Protein AF-A0A3D5UY66-F1 (afdb_monomer)

Foldseek 3Di:
DDPPPDLDDDPDPVSVVVVVVVVVDDPCCVPVVVVCLVVVPNPVCVVVVVVCCVVPVVVVVVVVVVLCVCQSDQNQSSVVVVCVPPVDDPCVSVVSVVVVVVVVVVCVVVVVVD

Secondary structure (DSSP, 8-state):
----------S-HHHHHHHHHHHH--HHHHHHHHHHHHHTTTHHHHHHHHHHIIIIIHHHHHHHHHHHHHHSS-HHHHHHHHHHHH---TTHHHHHHHHHHHHHHHHHHHHHH-

pLDDT: mean 70.62, std 13.78, range [41.25, 93.19]

Mean predicted aligned error: 12.46 Å

Solvent-accessible surface area (backbone atoms only — not comparable to full-atom values): 6679 Å² total; per-residue (Å²): 139,82,84,79,79,72,79,89,67,73,94,38,74,64,58,50,50,51,53,51,48,61,70,70,61,48,70,59,68,72,57,53,45,56,50,51,26,61,74,57,60,35,68,62,36,50,51,53,50,51,52,48,39,60,71,45,52,46,58,50,51,53,51,51,52,49,51,54,65,74,22,83,51,61,67,72,55,25,45,52,51,50,36,71,76,64,76,50,68,79,65,59,54,53,56,49,50,49,51,51,52,49,52,51,52,52,50,52,53,52,61,69,75,96

Structure (mmCIF, N/CA/C/O backbone):
data_AF-A0A3D5UY66-F1
#
_entry.id   AF-A0A3D5UY66-F1
#
loop_
_atom_site.group_PDB
_atom_site.id
_atom_site.type_symbol
_atom_site.label_atom_id
_atom_site.label_alt_id
_atom_site.label_comp_id
_atom_site.label_asym_id
_atom_site.label_entity_id
_atom_site.label_seq_id
_atom_site.pdbx_PDB_ins_code
_atom_site.Cartn_x
_atom_site.Cartn_y
_atom_site.Cartn_z
_atom_site.occupancy
_atom_site.B_iso_or_equiv
_atom_site.auth_seq_id
_atom_site.auth_comp_id
_atom_site.auth_asym_id
_atom_site.auth_atom_id
_atom_site.pdbx_PDB_model_num
ATOM 1 N N . MET A 1 1 ? -7.403 -6.313 41.505 1.00 41.25 1 MET A N 1
ATOM 2 C CA . MET A 1 1 ? -6.435 -5.525 40.714 1.00 41.25 1 MET A CA 1
ATOM 3 C C . MET A 1 1 ? -6.751 -5.750 39.237 1.00 41.25 1 MET A C 1
ATOM 5 O O . MET A 1 1 ? -6.229 -6.675 38.635 1.00 41.25 1 MET A O 1
ATOM 9 N N . THR A 1 2 ? -7.718 -5.012 38.685 1.00 43.59 2 THR A N 1
ATOM 10 C CA . THR A 1 2 ? -8.144 -5.137 37.281 1.00 43.59 2 THR A CA 1
ATOM 11 C C . THR A 1 2 ? -7.413 -4.083 36.459 1.00 43.59 2 THR A C 1
ATOM 13 O O . THR A 1 2 ? -7.614 -2.886 36.638 1.00 43.59 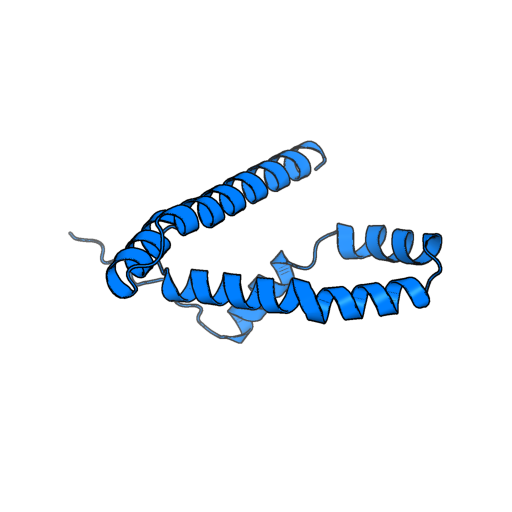2 THR A O 1
ATOM 16 N N . ILE A 1 3 ? -6.501 -4.528 35.600 1.00 55.28 3 ILE A N 1
ATOM 17 C CA . ILE A 1 3 ? -5.727 -3.649 34.725 1.00 55.28 3 ILE A CA 1
ATOM 18 C C . ILE A 1 3 ? -6.678 -3.169 33.622 1.00 55.28 3 ILE A C 1
ATOM 20 O O . ILE A 1 3 ? -6.956 -3.895 32.670 1.00 55.28 3 ILE A O 1
ATOM 24 N N . SER A 1 4 ? -7.232 -1.965 33.772 1.00 47.06 4 SER A N 1
ATOM 25 C CA . SER A 1 4 ? -7.997 -1.306 32.712 1.00 47.06 4 SER A CA 1
ATOM 26 C C . SER A 1 4 ? -7.046 -0.944 31.572 1.00 47.06 4 SER A C 1
ATOM 28 O O . SER A 1 4 ? -6.293 0.023 31.663 1.00 47.06 4 SER A O 1
ATOM 30 N N . TYR A 1 5 ? -7.059 -1.731 30.496 1.00 51.59 5 TYR A N 1
ATOM 31 C CA . TYR A 1 5 ? -6.368 -1.392 29.255 1.00 51.59 5 TYR A CA 1
ATOM 32 C C . TYR A 1 5 ? -7.007 -0.129 28.666 1.00 51.59 5 TYR A C 1
ATOM 34 O O . TYR A 1 5 ? -8.053 -0.197 28.020 1.00 51.59 5 TYR A O 1
ATOM 42 N N . ALA A 1 6 ? -6.389 1.033 28.886 1.00 51.69 6 ALA A N 1
ATOM 43 C CA . ALA A 1 6 ? -6.737 2.231 28.136 1.00 51.69 6 ALA A CA 1
ATOM 44 C C . ALA A 1 6 ? -6.556 1.919 26.636 1.00 51.69 6 ALA A C 1
ATOM 46 O O . ALA A 1 6 ? -5.490 1.426 26.244 1.00 51.69 6 ALA A O 1
ATOM 47 N N . PRO A 1 7 ? -7.571 2.140 25.781 1.00 53.38 7 PRO A N 1
ATOM 48 C CA . PRO A 1 7 ? -7.432 1.889 24.355 1.00 53.38 7 PRO A CA 1
ATOM 49 C C . PRO A 1 7 ? -6.294 2.763 23.821 1.00 53.38 7 PRO A C 1
ATOM 51 O O . PRO A 1 7 ? -6.382 3.987 23.886 1.00 53.38 7 PRO A O 1
ATOM 54 N N . ARG A 1 8 ? -5.223 2.137 23.308 1.00 55.00 8 ARG A N 1
ATOM 55 C CA . ARG A 1 8 ? -4.079 2.827 22.690 1.00 55.00 8 ARG A CA 1
ATOM 56 C C . ARG A 1 8 ? -4.580 3.687 21.531 1.00 55.00 8 ARG A C 1
ATOM 58 O O . ARG A 1 8 ? -4.823 3.197 20.432 1.00 55.00 8 ARG A O 1
ATOM 65 N N . HIS A 1 9 ? -4.786 4.966 21.804 1.00 59.22 9 HIS A N 1
ATOM 66 C CA . HIS A 1 9 ? -5.135 5.970 20.816 1.00 59.22 9 HIS A CA 1
ATOM 67 C C . HIS A 1 9 ? -3.847 6.559 20.239 1.00 59.22 9 HIS A C 1
ATOM 69 O O . HIS A 1 9 ? -2.903 6.863 20.969 1.00 59.22 9 HIS A O 1
ATOM 75 N N . TRP A 1 10 ? -3.800 6.734 18.922 1.00 61.44 10 TRP A N 1
ATOM 76 C CA . TRP A 1 10 ? -2.699 7.440 18.278 1.00 61.44 10 TRP A CA 1
ATOM 77 C C . TRP A 1 10 ? -2.676 8.888 18.774 1.00 61.44 10 TRP A C 1
ATOM 79 O O . TRP A 1 10 ? -3.658 9.610 18.617 1.00 61.44 10 TRP A O 1
ATOM 89 N N . THR A 1 11 ? -1.562 9.302 19.380 1.00 63.69 11 THR A N 1
ATOM 90 C CA . THR A 1 11 ? -1.388 10.619 20.019 1.00 63.69 11 THR A CA 1
ATOM 91 C C . THR A 1 11 ? -1.560 11.784 19.036 1.00 63.69 11 THR A C 1
ATOM 93 O O . THR A 1 11 ? -1.901 12.890 19.439 1.00 63.69 11 THR A O 1
ATOM 96 N N . SER A 1 12 ? -1.370 11.548 17.731 1.00 75.06 12 SER A N 1
ATOM 97 C CA . SER A 1 12 ? -1.615 12.531 16.673 1.00 75.06 12 SER A CA 1
ATOM 98 C C . SER A 1 12 ? -1.996 11.850 15.355 1.00 75.06 12 SER A C 1
ATOM 100 O O . SER A 1 12 ? -1.460 10.793 15.014 1.00 75.06 12 SER A O 1
ATOM 102 N N . ARG A 1 13 ? -2.878 12.490 14.570 1.00 75.19 13 ARG A N 1
ATOM 103 C CA . ARG A 1 13 ? -3.206 12.072 13.189 1.00 75.19 13 ARG A CA 1
ATOM 104 C C . ARG A 1 13 ? -1.953 11.984 12.315 1.00 75.19 13 ARG A C 1
ATOM 106 O O . ARG A 1 13 ? -1.875 11.122 11.448 1.00 75.19 13 ARG A O 1
ATOM 113 N N . PHE A 1 14 ? -0.972 12.843 12.582 1.00 78.06 14 PHE A N 1
ATOM 114 C CA . PHE A 1 14 ? 0.310 12.849 11.887 1.00 78.06 14 PHE A CA 1
ATOM 115 C C . PHE A 1 14 ? 1.149 11.608 12.211 1.00 78.06 14 PHE A C 1
ATOM 117 O O . PHE A 1 14 ? 1.722 11.009 11.311 1.00 78.06 14 PHE A O 1
ATOM 124 N N . ALA A 1 15 ? 1.161 11.171 13.475 1.00 80.06 15 ALA A N 1
ATOM 125 C CA . ALA A 1 15 ? 1.867 9.956 13.881 1.00 80.06 15 ALA A CA 1
ATOM 126 C C . ALA A 1 15 ? 1.245 8.702 13.243 1.00 80.06 15 ALA A C 1
ATOM 128 O O . ALA A 1 15 ? 1.969 7.828 12.777 1.00 80.06 15 ALA A O 1
ATOM 129 N N . PHE A 1 16 ? -0.089 8.647 13.160 1.00 79.38 16 PHE A N 1
ATOM 130 C CA . PHE A 1 16 ? -0.788 7.585 12.431 1.00 79.38 16 PHE A CA 1
ATOM 131 C C . PHE A 1 16 ? -0.440 7.596 10.938 1.00 79.38 16 PHE A C 1
ATOM 133 O O . PHE A 1 16 ? -0.112 6.555 10.376 1.00 79.38 16 PHE A O 1
ATOM 140 N N . LEU A 1 17 ? -0.476 8.774 10.307 1.00 82.50 17 LEU A N 1
ATOM 141 C CA . LEU A 1 17 ? -0.156 8.918 8.890 1.00 82.50 17 LEU A CA 1
ATOM 142 C C . LEU A 1 17 ? 1.289 8.496 8.597 1.00 82.50 17 LEU A C 1
ATOM 144 O O . LEU A 1 17 ? 1.517 7.741 7.662 1.00 82.50 17 LEU A O 1
ATOM 148 N N . MET A 1 18 ? 2.250 8.919 9.420 1.00 84.06 18 MET A N 1
ATOM 149 C CA . MET A 1 18 ? 3.656 8.541 9.258 1.00 84.06 18 MET A CA 1
ATOM 150 C C . MET A 1 18 ? 3.889 7.043 9.450 1.00 84.06 18 MET A C 1
ATOM 152 O O . MET A 1 18 ? 4.612 6.441 8.662 1.00 84.06 18 MET A O 1
ATOM 156 N N . ALA A 1 19 ? 3.241 6.417 10.437 1.00 84.12 19 ALA A N 1
ATOM 157 C CA . ALA A 1 19 ? 3.312 4.968 10.616 1.00 84.12 19 ALA A CA 1
ATOM 158 C C . ALA A 1 19 ? 2.719 4.211 9.413 1.00 84.12 19 ALA A C 1
ATOM 160 O O . ALA A 1 19 ? 3.310 3.240 8.943 1.00 84.12 19 ALA A O 1
ATOM 161 N N . ALA A 1 20 ? 1.587 4.679 8.877 1.00 81.88 20 ALA A N 1
ATOM 162 C CA . ALA A 1 20 ? 0.962 4.089 7.697 1.00 81.88 20 ALA A CA 1
ATOM 163 C C . ALA A 1 20 ? 1.835 4.247 6.441 1.00 81.88 20 ALA A C 1
ATOM 165 O O . ALA A 1 20 ? 2.034 3.281 5.709 1.00 81.88 20 ALA A O 1
ATOM 166 N N . ILE A 1 21 ? 2.409 5.436 6.219 1.00 85.19 21 ILE A N 1
ATOM 167 C CA . ILE A 1 21 ? 3.327 5.695 5.101 1.00 85.19 21 ILE A CA 1
ATOM 168 C C . ILE A 1 21 ? 4.577 4.817 5.223 1.00 85.19 21 ILE A C 1
ATOM 170 O O . ILE A 1 21 ? 4.960 4.179 4.248 1.00 85.19 21 ILE A O 1
ATOM 174 N N . GLY A 1 22 ? 5.177 4.725 6.413 1.00 82.19 22 GLY A N 1
ATOM 175 C CA . GLY A 1 22 ? 6.352 3.883 6.652 1.00 82.19 22 GLY A CA 1
ATOM 176 C C . GLY A 1 22 ? 6.090 2.389 6.436 1.00 82.19 22 GLY A C 1
ATOM 177 O O . GLY A 1 22 ? 6.976 1.678 5.980 1.00 82.19 22 GLY A O 1
ATOM 178 N N . SER A 1 23 ? 4.867 1.916 6.700 1.00 80.50 23 SER A N 1
ATOM 179 C CA . SER A 1 23 ? 4.460 0.539 6.389 1.00 80.50 23 SER A CA 1
ATOM 180 C C . SER A 1 23 ? 4.177 0.315 4.902 1.00 80.50 23 SER A C 1
ATOM 182 O O . SER A 1 23 ? 4.346 -0.802 4.420 1.00 80.50 23 SER A O 1
ATOM 184 N N . ALA A 1 24 ? 3.697 1.332 4.184 1.00 80.62 24 ALA A N 1
ATOM 185 C CA . ALA A 1 24 ? 3.336 1.218 2.772 1.00 80.62 24 ALA A CA 1
ATOM 186 C C . ALA A 1 24 ? 4.551 1.367 1.840 1.00 80.62 24 ALA A C 1
ATOM 188 O O . ALA A 1 24 ? 4.601 0.752 0.775 1.00 80.62 24 ALA A O 1
ATOM 189 N N . VAL A 1 25 ? 5.542 2.172 2.231 1.00 80.88 25 VAL A N 1
ATOM 190 C CA . VAL A 1 25 ? 6.754 2.418 1.443 1.00 80.88 25 VAL A CA 1
ATOM 191 C C . VAL A 1 25 ? 7.831 1.404 1.829 1.00 80.88 25 VAL A C 1
ATOM 193 O O . VAL A 1 25 ? 8.579 1.596 2.782 1.00 80.88 25 VAL A O 1
ATOM 196 N N . GLY A 1 26 ? 7.909 0.308 1.074 1.00 78.00 26 GLY A N 1
ATOM 197 C CA . GLY A 1 26 ? 8.933 -0.725 1.241 1.00 78.00 26 GLY A CA 1
ATOM 198 C C . GLY A 1 26 ? 10.068 -0.631 0.224 1.00 78.00 26 GLY A C 1
ATOM 199 O O . GLY A 1 26 ? 9.981 0.094 -0.770 1.00 78.00 26 GLY A O 1
ATOM 200 N N . LEU A 1 27 ? 11.101 -1.457 0.432 1.00 73.94 27 LEU A N 1
ATOM 201 C CA . LEU A 1 27 ? 12.228 -1.621 -0.490 1.00 73.94 27 LEU A CA 1
ATOM 202 C C . LEU A 1 27 ? 11.717 -1.770 -1.929 1.00 73.94 27 LEU A C 1
ATOM 204 O O . LEU A 1 27 ? 12.130 -0.999 -2.781 1.00 73.94 27 LEU A O 1
ATOM 208 N N . GLY A 1 28 ? 10.758 -2.662 -2.199 1.00 68.56 28 GLY A N 1
ATOM 209 C CA . GLY A 1 28 ? 10.243 -2.909 -3.557 1.00 68.56 28 GLY A CA 1
ATOM 210 C C . GLY A 1 28 ? 9.799 -1.656 -4.331 1.00 68.56 28 GLY A C 1
ATOM 211 O O . GLY A 1 28 ? 9.969 -1.606 -5.547 1.00 68.56 28 GLY A O 1
ATOM 212 N N . ASN A 1 29 ? 9.327 -0.609 -3.646 1.00 77.06 29 ASN A N 1
ATOM 213 C CA . ASN A 1 29 ? 8.911 0.641 -4.284 1.00 77.06 29 ASN A CA 1
ATOM 214 C C . ASN A 1 29 ? 10.097 1.483 -4.799 1.00 77.06 29 ASN A C 1
ATOM 216 O O . ASN A 1 29 ? 9.919 2.337 -5.659 1.00 77.06 29 ASN A O 1
ATOM 220 N N . VAL A 1 30 ? 11.308 1.241 -4.290 1.00 76.81 30 VAL A N 1
ATOM 221 C CA . VAL A 1 30 ? 12.524 2.006 -4.613 1.00 76.81 30 VAL A CA 1
ATOM 222 C C . VAL A 1 30 ? 13.294 1.412 -5.798 1.00 76.81 30 VAL A C 1
ATOM 224 O O . VAL A 1 30 ? 13.879 2.164 -6.566 1.00 76.81 30 VAL A O 1
ATOM 227 N N . TRP A 1 31 ? 13.291 0.086 -5.984 1.00 71.19 31 TRP A N 1
ATOM 228 C CA . TRP A 1 31 ? 14.090 -0.600 -7.024 1.00 71.19 31 TRP A CA 1
ATOM 229 C C . TRP A 1 31 ? 13.239 -1.365 -8.037 1.00 71.19 31 TRP A C 1
ATOM 231 O O . TRP A 1 31 ? 13.520 -1.307 -9.232 1.00 71.19 31 TRP A O 1
ATOM 241 N N . ARG A 1 32 ? 12.157 -2.031 -7.614 1.00 76.94 32 ARG A N 1
ATOM 242 C CA . ARG A 1 32 ? 11.308 -2.793 -8.543 1.00 76.94 32 ARG A CA 1
ATOM 243 C C . ARG A 1 32 ? 10.372 -1.899 -9.349 1.00 76.94 32 ARG A C 1
ATOM 245 O O . ARG A 1 32 ? 10.133 -2.184 -10.518 1.00 76.94 32 ARG A O 1
ATOM 252 N N . PHE A 1 33 ? 9.891 -0.805 -8.762 1.00 82.94 33 PHE A N 1
ATOM 253 C CA . PHE A 1 33 ? 9.089 0.183 -9.483 1.00 82.94 33 PHE A CA 1
ATOM 254 C C . PHE A 1 33 ? 9.836 0.828 -10.667 1.00 82.94 33 PHE A C 1
ATOM 256 O O . PHE A 1 33 ? 9.316 0.746 -11.779 1.00 82.94 33 PHE A O 1
ATOM 263 N N . PRO A 1 34 ? 11.043 1.414 -10.503 1.00 78.56 34 PRO A N 1
ATOM 264 C CA . PRO A 1 34 ? 11.761 2.001 -11.635 1.00 78.56 34 PRO A CA 1
ATOM 265 C C . PRO A 1 34 ? 12.187 0.956 -12.670 1.00 78.56 34 PRO A C 1
ATOM 267 O O . PRO A 1 34 ? 12.167 1.259 -13.859 1.00 78.56 34 PRO A O 1
ATOM 270 N N . TYR A 1 35 ? 12.503 -0.274 -12.248 1.00 78.69 35 TYR A N 1
ATOM 271 C CA . TYR A 1 35 ? 12.798 -1.378 -13.164 1.00 78.69 35 TYR A CA 1
ATOM 272 C C . TYR A 1 35 ? 11.592 -1.723 -14.053 1.00 78.69 35 TYR A C 1
ATOM 274 O O . TYR A 1 35 ? 11.697 -1.716 -15.278 1.00 78.69 35 TYR A O 1
ATOM 282 N N . LEU A 1 36 ? 10.418 -1.934 -13.445 1.00 80.50 36 LEU A N 1
ATOM 283 C CA . LEU A 1 36 ? 9.181 -2.223 -14.175 1.00 80.50 36 LEU A CA 1
ATOM 284 C C . LEU A 1 36 ? 8.742 -1.048 -15.047 1.00 80.50 36 LEU A C 1
ATOM 286 O O . LEU A 1 36 ? 8.280 -1.268 -16.164 1.00 80.50 36 LEU A O 1
ATOM 290 N N . ALA A 1 37 ? 8.896 0.187 -14.565 1.00 82.38 37 ALA A N 1
ATOM 291 C CA . ALA A 1 37 ? 8.618 1.370 -15.365 1.00 82.38 37 ALA A CA 1
ATOM 292 C C . ALA A 1 37 ? 9.558 1.446 -16.575 1.00 82.38 37 ALA A C 1
ATOM 294 O O . ALA A 1 37 ? 9.088 1.699 -17.676 1.00 82.38 37 ALA A O 1
ATOM 295 N N . GLY A 1 38 ? 10.853 1.167 -16.405 1.00 78.38 38 GLY A N 1
ATOM 296 C CA . GLY A 1 38 ? 11.833 1.153 -17.491 1.00 78.38 38 GLY A CA 1
ATOM 297 C C . GLY A 1 38 ? 11.534 0.114 -18.575 1.00 78.38 38 GLY A C 1
ATOM 298 O O . GLY A 1 38 ?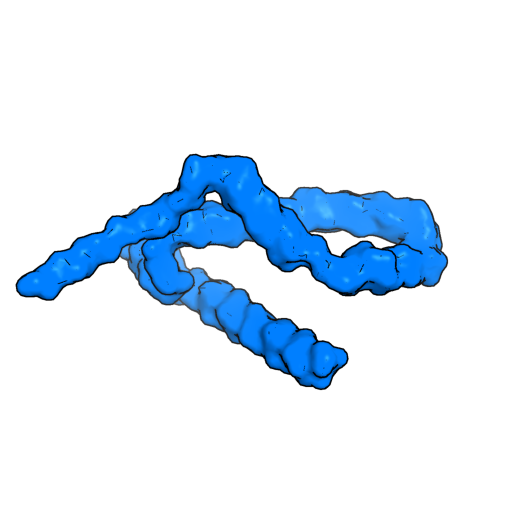 11.552 0.455 -19.755 1.00 78.38 38 GLY A O 1
ATOM 299 N N . GLU A 1 39 ? 11.202 -1.124 -18.195 1.00 82.31 39 GLU A N 1
ATOM 300 C CA . GLU A 1 39 ? 10.893 -2.198 -19.155 1.00 82.31 39 GLU A CA 1
ATOM 301 C C . GLU A 1 39 ? 9.537 -2.023 -19.857 1.00 82.31 39 GLU A C 1
ATOM 303 O O . GLU A 1 39 ? 9.414 -2.332 -21.039 1.00 82.31 39 GLU A O 1
ATOM 308 N N . ASN A 1 40 ? 8.513 -1.510 -19.166 1.00 80.88 40 ASN A N 1
ATOM 309 C CA . ASN A 1 40 ? 7.136 -1.475 -19.681 1.00 80.88 40 ASN A CA 1
ATOM 310 C C . ASN A 1 40 ? 6.766 -0.163 -20.403 1.00 80.88 40 ASN A C 1
ATOM 312 O O . ASN A 1 40 ? 5.600 0.231 -20.435 1.00 80.88 40 ASN A O 1
ATOM 316 N N . GLY A 1 41 ? 7.739 0.530 -20.999 1.00 80.31 41 GLY A N 1
ATOM 317 C CA . GLY A 1 41 ? 7.478 1.741 -21.791 1.00 80.31 41 GLY A CA 1
ATOM 318 C C . GLY A 1 41 ? 7.450 3.047 -20.986 1.00 80.31 41 GLY A C 1
ATOM 319 O O . GLY A 1 41 ? 6.834 4.029 -21.407 1.00 80.31 41 GLY A O 1
ATOM 320 N N . GLY A 1 42 ? 8.120 3.084 -19.832 1.00 83.5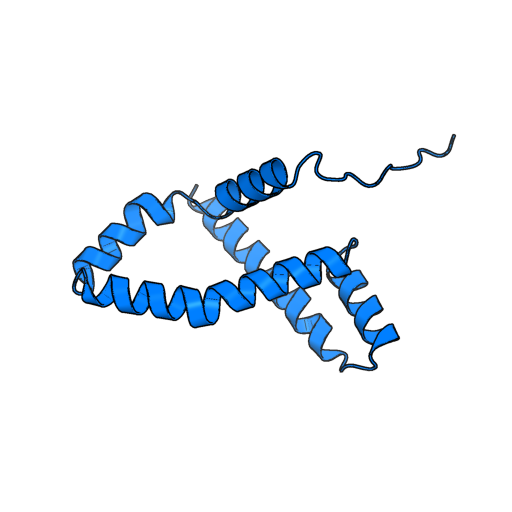0 42 GLY A N 1
ATOM 321 C CA . GLY A 1 42 ? 8.452 4.298 -19.085 1.00 83.50 42 GLY A CA 1
ATOM 322 C C . GLY A 1 42 ? 7.231 5.092 -18.634 1.00 83.50 42 GLY A C 1
ATOM 323 O O . GLY A 1 42 ? 6.484 4.693 -17.741 1.00 83.50 42 GLY A O 1
ATOM 324 N N . GLY A 1 43 ? 7.034 6.253 -19.263 1.00 81.75 43 GLY A N 1
ATOM 325 C CA . GLY A 1 43 ? 5.982 7.209 -18.911 1.00 81.75 43 GLY A CA 1
ATOM 326 C C . GLY A 1 43 ? 4.557 6.693 -19.129 1.00 81.75 43 GLY A C 1
ATOM 327 O O . GLY A 1 43 ? 3.671 7.019 -18.339 1.00 81.75 43 GLY A O 1
ATOM 328 N N . ALA A 1 44 ? 4.328 5.850 -20.144 1.00 85.81 44 ALA A N 1
ATOM 329 C CA . ALA A 1 44 ? 3.007 5.264 -20.389 1.00 85.81 44 ALA A CA 1
ATOM 330 C C . ALA A 1 44 ? 2.605 4.300 -19.261 1.00 85.81 44 ALA A C 1
ATOM 332 O O . ALA A 1 44 ? 1.473 4.343 -18.774 1.00 85.81 44 ALA A O 1
ATOM 333 N N . PHE A 1 45 ? 3.558 3.496 -18.780 1.00 86.38 45 PHE A N 1
ATOM 334 C CA . PHE A 1 45 ? 3.360 2.627 -17.624 1.00 86.38 45 PHE A CA 1
ATOM 335 C C . PHE A 1 45 ? 3.049 3.431 -16.361 1.00 86.38 45 PHE A C 1
ATOM 337 O O . PHE A 1 45 ? 2.118 3.089 -15.640 1.00 86.38 45 PHE A O 1
ATOM 344 N N . ILE A 1 46 ? 3.770 4.531 -16.116 1.00 87.94 46 ILE A N 1
ATOM 345 C CA . ILE A 1 46 ? 3.544 5.382 -14.937 1.00 87.94 46 ILE A CA 1
ATOM 346 C C . ILE A 1 46 ? 2.129 5.978 -14.942 1.00 87.94 46 ILE A C 1
ATOM 348 O O . ILE A 1 46 ? 1.474 5.990 -13.901 1.00 87.94 46 ILE A O 1
ATOM 352 N N . LEU A 1 47 ? 1.627 6.430 -16.097 1.00 89.56 47 LEU A N 1
ATOM 353 C CA . LEU A 1 47 ? 0.266 6.967 -16.217 1.00 89.56 47 LEU A CA 1
ATOM 354 C C . LEU A 1 47 ? -0.799 5.908 -15.911 1.00 89.56 47 LEU A C 1
ATOM 356 O O . LEU A 1 47 ? -1.702 6.160 -15.112 1.00 89.56 47 LEU A O 1
ATOM 360 N N . ILE A 1 48 ? -0.678 4.714 -16.497 1.00 89.81 48 ILE A N 1
ATOM 361 C CA . ILE A 1 48 ? -1.612 3.605 -16.247 1.00 89.81 48 ILE A CA 1
ATOM 362 C C . ILE A 1 48 ? -1.517 3.140 -14.789 1.00 89.81 48 ILE A C 1
ATOM 364 O O . ILE A 1 48 ? -2.542 2.902 -14.146 1.00 89.81 48 ILE A O 1
ATOM 368 N N . TYR A 1 49 ? -0.302 3.061 -14.242 1.00 88.25 49 TYR A N 1
ATOM 369 C CA . TYR A 1 49 ? -0.052 2.721 -12.846 1.00 88.25 49 TYR A CA 1
ATOM 370 C C . TYR A 1 49 ? -0.730 3.718 -11.902 1.00 88.25 49 TYR A C 1
ATOM 372 O O . TYR A 1 49 ? -1.447 3.307 -10.990 1.00 88.25 49 TYR A O 1
ATOM 380 N N . ALA A 1 50 ? -0.567 5.022 -12.139 1.00 89.88 50 ALA A N 1
ATOM 381 C CA . ALA A 1 50 ? -1.190 6.067 -11.335 1.00 89.88 50 ALA A CA 1
ATOM 382 C C . ALA A 1 50 ? -2.721 6.011 -11.424 1.00 89.88 50 ALA A C 1
ATOM 384 O O . ALA A 1 50 ? -3.395 6.041 -10.395 1.00 89.88 50 ALA A O 1
ATOM 385 N N . LEU A 1 51 ? -3.274 5.857 -12.632 1.00 93.19 51 LEU A N 1
ATOM 386 C CA . LEU A 1 51 ? -4.718 5.754 -12.842 1.00 93.19 51 LEU A CA 1
ATOM 387 C C . LEU A 1 51 ? -5.306 4.547 -12.100 1.00 93.19 51 LEU A C 1
ATOM 389 O O . LEU A 1 51 ? -6.279 4.680 -11.364 1.00 93.19 51 LEU A O 1
ATOM 393 N N . THR A 1 52 ? -4.677 3.381 -12.241 1.00 91.06 52 THR A N 1
ATOM 394 C CA . THR A 1 52 ? -5.123 2.139 -11.595 1.00 91.06 52 THR A CA 1
ATOM 395 C C . THR A 1 52 ? -4.976 2.220 -10.076 1.00 91.06 52 THR A C 1
ATOM 397 O O . THR A 1 52 ? -5.861 1.792 -9.338 1.00 91.06 52 THR A O 1
ATOM 400 N N . THR A 1 53 ? -3.896 2.831 -9.585 1.00 89.56 53 THR A N 1
ATOM 401 C CA . THR A 1 53 ? -3.681 3.058 -8.149 1.00 89.56 53 THR A CA 1
ATOM 402 C C . THR A 1 53 ? -4.771 3.957 -7.567 1.00 89.56 53 THR A C 1
ATOM 404 O O . THR A 1 53 ? -5.344 3.633 -6.530 1.00 89.56 53 THR A O 1
ATOM 407 N N . LEU A 1 54 ? -5.114 5.056 -8.240 1.00 91.81 54 LEU A N 1
ATOM 408 C CA . LEU A 1 54 ? -6.170 5.961 -7.780 1.00 91.81 54 LEU A CA 1
ATOM 409 C C . LEU A 1 54 ? -7.565 5.331 -7.887 1.00 91.81 54 LEU A C 1
ATOM 411 O O . LEU A 1 54 ? -8.383 5.514 -6.990 1.00 91.81 54 LEU A O 1
ATOM 415 N N . ALA A 1 55 ? -7.834 4.579 -8.953 1.00 91.06 55 ALA A N 1
ATOM 416 C CA . ALA A 1 55 ? -9.145 3.985 -9.199 1.00 91.06 55 ALA A CA 1
ATOM 417 C C . ALA A 1 55 ? -9.415 2.721 -8.369 1.00 91.06 55 ALA A C 1
ATOM 419 O O . ALA A 1 55 ? -10.570 2.434 -8.071 1.00 91.06 55 ALA A O 1
ATOM 420 N N . ILE A 1 56 ? -8.378 1.956 -8.009 1.00 88.06 56 ILE A N 1
ATOM 421 C CA . ILE A 1 56 ? -8.520 0.645 -7.358 1.00 88.06 56 ILE A CA 1
ATOM 422 C C . ILE A 1 56 ? -7.832 0.624 -5.993 1.00 88.06 56 ILE A C 1
ATOM 424 O O . ILE A 1 56 ? -8.482 0.359 -4.983 1.00 88.06 56 ILE A O 1
ATOM 428 N N . ALA A 1 57 ? -6.533 0.922 -5.924 1.00 84.81 57 ALA A N 1
ATOM 429 C CA . ALA A 1 57 ? -5.788 0.792 -4.670 1.00 84.81 57 ALA A CA 1
ATOM 430 C C . ALA A 1 57 ? -6.271 1.788 -3.600 1.00 84.81 57 ALA A C 1
ATOM 432 O O . ALA A 1 57 ? -6.414 1.421 -2.436 1.00 84.81 57 ALA A O 1
ATOM 433 N N . LEU A 1 58 ? -6.583 3.027 -3.991 1.00 86.81 58 LEU A N 1
ATOM 434 C CA . LEU A 1 58 ? -7.080 4.059 -3.082 1.00 86.81 58 LEU A CA 1
ATOM 435 C C . LEU A 1 58 ? -8.445 3.711 -2.449 1.00 86.81 58 LEU A C 1
ATOM 437 O O . LEU A 1 58 ? -8.535 3.754 -1.221 1.00 86.81 58 LEU A O 1
ATOM 441 N N . PRO A 1 59 ? -9.504 3.336 -3.200 1.00 83.94 59 PRO A N 1
ATOM 442 C CA . PRO A 1 59 ? -10.769 2.940 -2.579 1.00 83.94 59 PRO A CA 1
ATOM 443 C C . PRO A 1 59 ? -10.648 1.665 -1.740 1.00 83.94 59 PRO A C 1
ATOM 445 O O . PRO A 1 59 ? -11.310 1.569 -0.704 1.00 83.94 59 PRO A O 1
ATOM 448 N N . ILE A 1 60 ? -9.782 0.719 -2.122 1.00 83.19 60 ILE A N 1
ATOM 449 C CA . ILE A 1 60 ? -9.487 -0.46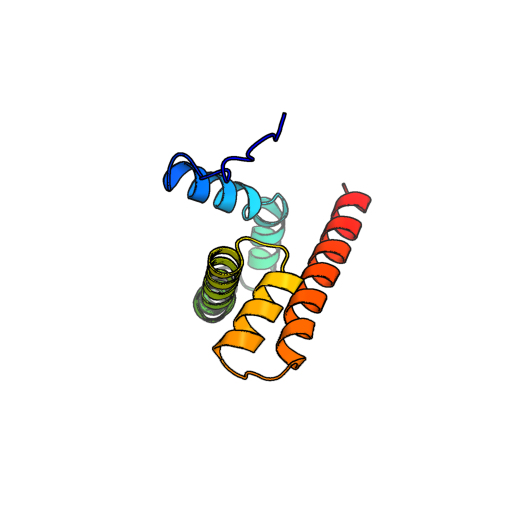0 -1.294 1.00 83.19 60 ILE A CA 1
ATOM 450 C C . ILE A 1 60 ? -8.853 -0.031 0.033 1.00 83.19 60 ILE A C 1
ATOM 452 O O . ILE A 1 60 ? -9.344 -0.426 1.089 1.00 83.19 60 ILE A O 1
ATOM 456 N N . LEU A 1 61 ? -7.841 0.839 0.001 1.00 82.81 61 LEU A N 1
ATOM 457 C CA . LEU A 1 61 ? -7.177 1.352 1.201 1.00 82.81 61 LEU A CA 1
ATOM 458 C C . LEU A 1 61 ? -8.155 2.093 2.122 1.00 82.81 61 LEU A C 1
ATOM 460 O O . LEU A 1 61 ? -8.157 1.883 3.334 1.00 82.81 61 LEU A O 1
ATOM 464 N N . ILE A 1 62 ? -9.015 2.946 1.558 1.00 80.75 62 ILE A N 1
ATOM 465 C CA . ILE A 1 62 ? -10.052 3.650 2.325 1.00 80.75 62 ILE A CA 1
ATOM 466 C C . ILE A 1 62 ? -11.004 2.639 2.970 1.00 80.75 62 ILE A C 1
ATOM 468 O O . ILE A 1 62 ? -11.299 2.760 4.159 1.00 80.75 62 ILE A O 1
ATOM 472 N N . SER A 1 63 ? -11.436 1.621 2.223 1.00 76.19 63 SER A N 1
ATOM 473 C CA . SER A 1 63 ? -12.314 0.562 2.732 1.00 76.19 63 SER A CA 1
ATOM 474 C C . SER A 1 63 ? -11.661 -0.217 3.875 1.00 76.19 63 SER A C 1
ATOM 476 O O . SER A 1 63 ? -12.298 -0.461 4.897 1.00 76.19 63 SER A O 1
ATOM 478 N N . GLU A 1 64 ? -10.377 -0.551 3.756 1.00 74.62 64 GLU A N 1
ATOM 479 C CA . GLU A 1 64 ? -9.616 -1.267 4.781 1.00 74.62 64 GLU A CA 1
ATOM 480 C C . GLU A 1 64 ? -9.422 -0.426 6.051 1.00 74.62 64 GLU A C 1
ATOM 482 O O . GLU A 1 64 ? -9.661 -0.904 7.163 1.00 74.62 64 GLU A O 1
ATOM 487 N N . ILE A 1 65 ? -9.092 0.862 5.906 1.00 74.38 65 ILE A N 1
ATOM 488 C CA . ILE A 1 65 ? -8.985 1.793 7.037 1.00 74.38 65 ILE A CA 1
ATOM 489 C C . ILE A 1 65 ? -10.352 1.992 7.708 1.00 74.38 65 ILE A C 1
ATOM 491 O O . ILE A 1 65 ? -10.429 2.034 8.938 1.00 74.38 65 ILE A O 1
ATOM 495 N N . MET A 1 66 ? -11.439 2.103 6.938 1.00 68.62 66 MET A N 1
ATOM 496 C CA . MET A 1 66 ? -12.800 2.214 7.474 1.00 68.62 66 MET A CA 1
ATOM 497 C C . MET A 1 66 ? -13.202 0.955 8.245 1.00 68.62 66 MET A C 1
ATOM 499 O O . MET A 1 66 ? -13.647 1.068 9.388 1.00 68.62 66 MET A O 1
ATOM 503 N N . LEU A 1 67 ? -12.966 -0.233 7.682 1.00 65.69 67 LEU A N 1
ATOM 504 C CA . LEU A 1 67 ? -13.214 -1.513 8.349 1.00 65.69 67 LEU A CA 1
ATOM 505 C C . LEU A 1 67 ? -12.381 -1.659 9.629 1.00 65.69 67 LEU A C 1
ATOM 507 O O . LEU A 1 67 ? -12.918 -2.037 10.669 1.00 65.69 67 LEU A O 1
ATOM 511 N N . GLY A 1 68 ? -11.098 -1.291 9.603 1.00 65.06 68 GLY A N 1
ATOM 512 C CA . GLY A 1 68 ? -10.235 -1.301 10.788 1.00 65.06 68 GLY A CA 1
ATOM 513 C C . GLY A 1 68 ? -10.698 -0.322 11.876 1.00 65.06 68 GLY A C 1
ATOM 514 O O . GLY A 1 68 ? -10.662 -0.643 13.069 1.00 65.06 68 GLY A O 1
ATOM 515 N N . ARG A 1 69 ? -11.196 0.858 11.482 1.00 63.91 69 ARG A N 1
ATOM 516 C CA . ARG A 1 69 ? -11.726 1.877 12.406 1.00 63.91 69 ARG A CA 1
ATOM 517 C C . ARG A 1 69 ? -13.079 1.510 13.006 1.00 63.91 69 ARG A C 1
ATOM 519 O O . ARG A 1 69 ? -13.284 1.807 14.180 1.00 63.91 69 ARG A O 1
ATOM 526 N N . MET A 1 70 ? -13.978 0.900 12.234 1.00 56.25 70 MET A N 1
ATOM 527 C CA . MET A 1 70 ? -15.263 0.387 12.729 1.00 56.25 70 MET A CA 1
ATOM 528 C C . MET A 1 70 ? -15.064 -0.861 13.591 1.00 56.25 70 MET A C 1
ATOM 530 O O . MET A 1 70 ? -15.772 -1.060 14.571 1.00 56.25 70 MET A O 1
ATOM 534 N N . GLY A 1 71 ? -14.058 -1.670 13.257 1.00 54.97 71 GLY A N 1
ATOM 535 C CA . GLY A 1 71 ? -13.775 -2.922 13.929 1.00 54.97 71 GLY A CA 1
ATOM 536 C C . GLY A 1 71 ? -13.290 -2.780 15.364 1.00 54.97 71 GLY A C 1
ATOM 537 O O . GLY A 1 71 ? -13.788 -3.520 16.202 1.00 54.97 71 GLY A O 1
ATOM 538 N N . ARG A 1 72 ? -12.308 -1.899 15.655 1.00 51.84 72 ARG A N 1
ATOM 539 C CA . ARG A 1 72 ? -11.584 -1.728 16.959 1.00 51.84 72 ARG A CA 1
ATOM 540 C C . ARG A 1 72 ? -11.272 -3.026 17.747 1.00 51.84 72 ARG A C 1
ATOM 542 O O . ARG A 1 72 ? -10.897 -2.973 18.915 1.00 51.84 72 ARG A O 1
ATOM 549 N N . GLN A 1 73 ? -11.408 -4.178 17.104 1.00 50.81 73 GLN A N 1
ATOM 550 C CA . GLN A 1 73 ? -11.367 -5.554 17.582 1.00 50.81 73 GLN A CA 1
ATOM 551 C C . GLN A 1 73 ? -10.916 -6.413 16.392 1.00 50.81 73 GLN A C 1
ATOM 553 O O . GLN A 1 73 ? -10.965 -5.957 15.248 1.00 50.81 73 GLN A O 1
ATOM 558 N N . SER A 1 74 ? -10.476 -7.649 16.651 1.00 49.53 74 SER A N 1
ATOM 559 C CA . SER A 1 74 ? -10.002 -8.578 15.611 1.00 49.53 74 SER A CA 1
AT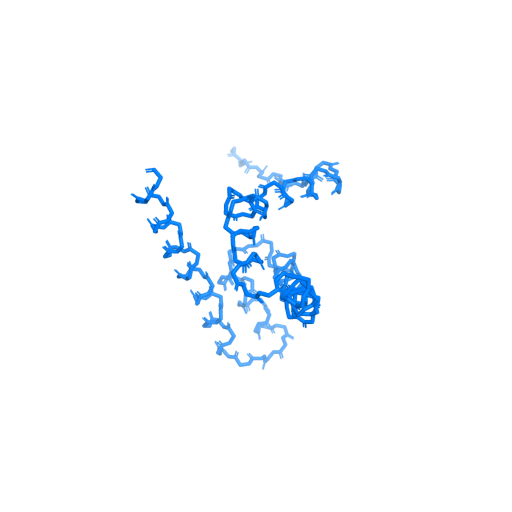OM 560 C C . SER A 1 74 ? -10.925 -8.597 14.375 1.00 49.53 74 SER A C 1
ATOM 562 O O . SER A 1 74 ? -12.143 -8.533 14.561 1.00 49.53 74 SER A O 1
ATOM 564 N N . PRO A 1 75 ? -10.402 -8.750 13.138 1.00 50.31 75 PRO A N 1
ATOM 565 C CA . PRO A 1 75 ? -11.186 -8.718 11.889 1.00 50.31 75 PRO A CA 1
ATOM 566 C C . PRO A 1 75 ? -12.446 -9.603 11.914 1.00 50.31 75 PRO A C 1
ATOM 568 O O . PRO A 1 75 ? -13.482 -9.270 11.342 1.00 50.31 75 PRO A O 1
ATOM 571 N N . ILE A 1 76 ? -12.379 -10.711 12.657 1.00 51.91 76 ILE A N 1
ATOM 572 C CA . ILE A 1 76 ? -13.474 -11.658 12.897 1.00 51.91 76 ILE A CA 1
ATOM 573 C C . ILE A 1 76 ? -14.595 -11.055 13.767 1.00 51.91 76 ILE A C 1
ATOM 575 O O . ILE A 1 76 ? -15.773 -11.273 13.488 1.00 51.91 76 ILE A O 1
ATOM 579 N N . ASN A 1 77 ? -14.256 -10.286 14.804 1.00 53.59 77 ASN A N 1
ATOM 580 C CA . ASN A 1 77 ? -15.230 -9.609 15.665 1.00 53.59 77 ASN A CA 1
ATOM 581 C C . ASN A 1 77 ? -15.814 -8.357 15.000 1.00 53.59 77 ASN A C 1
ATOM 583 O O . ASN A 1 77 ? -17.013 -8.121 15.129 1.00 53.59 77 ASN A O 1
ATOM 587 N N . ALA A 1 78 ? -15.005 -7.614 14.237 1.00 52.94 78 ALA A N 1
ATOM 588 C CA . ALA A 1 78 ? -15.459 -6.469 13.447 1.00 52.94 78 ALA A CA 1
ATOM 589 C C . ALA A 1 78 ? -16.574 -6.866 12.467 1.00 52.94 78 ALA A C 1
ATOM 591 O O . ALA A 1 78 ? -17.623 -6.228 12.396 1.00 52.94 78 ALA A O 1
ATOM 592 N N . MET A 1 79 ? -16.390 -7.991 11.771 1.00 54.34 79 MET A N 1
ATOM 593 C CA . MET A 1 79 ? -17.409 -8.496 10.858 1.00 54.34 79 MET A CA 1
ATOM 594 C C . MET A 1 79 ? -18.606 -9.141 11.547 1.00 54.34 79 MET A C 1
ATOM 596 O O . MET A 1 79 ? -19.712 -9.042 11.026 1.00 54.34 79 MET A O 1
ATOM 600 N N . ARG A 1 80 ? -18.448 -9.730 12.739 1.00 54.81 80 ARG A N 1
ATOM 601 C CA . ARG A 1 80 ? -19.602 -10.166 13.547 1.00 54.81 80 ARG A CA 1
ATOM 602 C C . ARG A 1 80 ? -20.471 -8.987 14.003 1.00 54.81 80 ARG A C 1
ATOM 604 O O . ARG A 1 80 ? -21.689 -9.128 13.992 1.00 54.81 80 ARG A O 1
ATOM 611 N N . GLY A 1 81 ? -19.871 -7.840 14.337 1.00 54.69 81 GLY A N 1
ATOM 612 C CA . GLY A 1 81 ? -20.599 -6.609 14.676 1.00 54.69 81 GLY A CA 1
ATOM 613 C C . GLY A 1 81 ? -21.393 -6.042 13.495 1.00 54.69 81 GLY A C 1
ATOM 614 O O . GLY A 1 81 ? -22.580 -5.763 13.626 1.00 54.69 81 GLY A O 1
ATOM 615 N N . LEU A 1 82 ? -20.780 -5.989 12.308 1.00 54.12 82 LEU A N 1
ATOM 616 C CA . LEU A 1 82 ? -21.439 -5.530 11.076 1.00 54.12 82 LEU A CA 1
ATOM 617 C C . LEU A 1 82 ? -22.579 -6.458 10.614 1.00 54.12 82 LEU A C 1
ATOM 619 O O . LEU A 1 82 ? -23.591 -5.990 10.093 1.00 54.12 82 LEU A O 1
ATOM 623 N N . ILE A 1 83 ? -22.455 -7.773 10.835 1.00 56.06 83 ILE A N 1
ATOM 624 C CA . ILE A 1 83 ? -23.533 -8.741 10.565 1.00 56.06 83 ILE A CA 1
ATOM 625 C C . ILE A 1 83 ? -24.720 -8.523 11.514 1.00 56.06 83 ILE A C 1
ATOM 627 O O . ILE A 1 83 ? -25.869 -8.656 11.088 1.00 56.06 83 ILE A O 1
ATOM 631 N N . ALA A 1 84 ? -24.455 -8.176 12.777 1.00 54.00 84 ALA A N 1
ATOM 632 C CA . ALA A 1 84 ? -25.494 -7.916 13.767 1.00 54.00 84 ALA A CA 1
ATOM 633 C C . ALA A 1 84 ? -26.250 -6.600 13.501 1.00 54.00 84 ALA A C 1
ATOM 635 O O . ALA A 1 84 ? -27.467 -6.570 13.669 1.00 54.00 84 ALA A O 1
ATOM 636 N N . GLU A 1 85 ? -25.567 -5.545 13.041 1.00 54.03 85 GLU A N 1
ATOM 637 C CA . GLU A 1 85 ? -26.193 -4.237 12.782 1.00 54.03 85 GLU A CA 1
ATOM 638 C C . GLU A 1 85 ? -26.857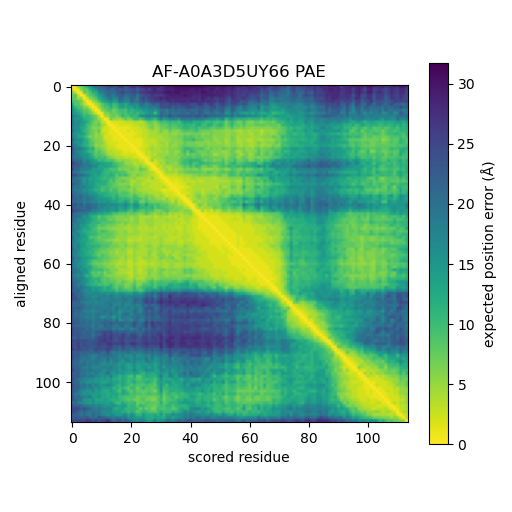 -4.100 11.401 1.00 54.03 85 GLU A C 1
ATOM 640 O O . GLU A 1 85 ? -27.820 -3.344 11.272 1.00 54.03 85 GLU A O 1
ATOM 645 N N . HIS A 1 86 ? -26.383 -4.792 10.355 1.00 54.56 86 HIS A N 1
ATOM 646 C CA . HIS A 1 86 ? -26.854 -4.550 8.977 1.00 54.56 86 HIS A CA 1
ATOM 647 C C . HIS A 1 86 ? -27.466 -5.757 8.253 1.00 54.56 86 HIS A C 1
ATOM 649 O O . HIS A 1 86 ? -27.847 -5.627 7.092 1.00 54.56 86 HIS A O 1
ATOM 655 N N . LYS A 1 87 ? -27.631 -6.922 8.908 1.00 49.66 87 LYS A N 1
ATOM 656 C CA . LYS A 1 87 ? -28.200 -8.143 8.280 1.00 49.66 87 LYS A CA 1
ATOM 657 C C . LYS A 1 87 ? -27.526 -8.512 6.942 1.00 49.66 87 LYS A C 1
ATOM 659 O O . LYS A 1 87 ? -28.143 -9.109 6.062 1.00 49.66 87 LYS A O 1
ATOM 664 N N . THR A 1 88 ? -26.249 -8.182 6.776 1.00 49.44 88 THR A N 1
ATOM 665 C CA . THR A 1 88 ? -25.505 -8.495 5.552 1.00 49.44 88 THR A CA 1
ATOM 666 C C . THR A 1 88 ? -24.998 -9.942 5.583 1.00 49.44 88 THR A C 1
ATOM 668 O O . THR A 1 88 ? -24.702 -10.498 6.641 1.00 49.44 88 THR A O 1
ATOM 671 N N . LEU A 1 89 ? -24.916 -10.572 4.406 1.00 48.22 89 LEU A N 1
ATOM 672 C CA . LEU A 1 89 ? -24.524 -11.972 4.203 1.00 48.22 89 LEU A CA 1
ATOM 673 C C . LEU A 1 89 ? -23.243 -12.365 4.963 1.00 48.22 89 LEU A C 1
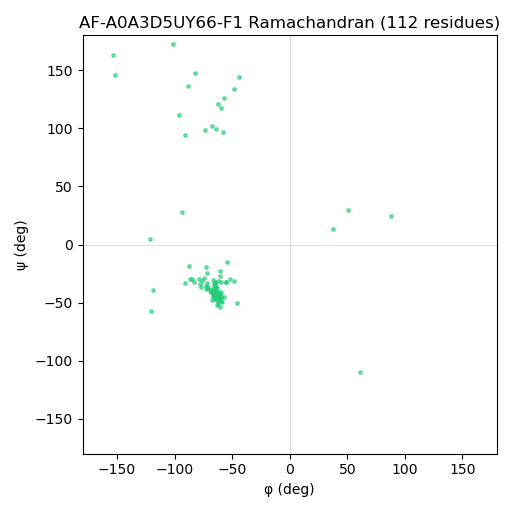ATOM 675 O O . LEU A 1 89 ? -22.201 -11.721 4.850 1.00 48.22 89 LEU A O 1
ATOM 679 N N . ARG A 1 90 ? -23.295 -13.524 5.638 1.00 51.88 90 ARG A N 1
ATOM 680 C CA . ARG A 1 90 ? -22.186 -14.172 6.374 1.00 51.88 90 ARG A CA 1
ATOM 681 C C . ARG A 1 90 ? -20.921 -14.404 5.526 1.00 51.88 90 ARG A C 1
ATOM 683 O O . ARG A 1 90 ? -19.857 -14.648 6.087 1.00 51.88 90 ARG A O 1
ATOM 690 N N . LEU A 1 91 ? -21.032 -14.295 4.196 1.00 55.25 91 LEU A N 1
ATOM 691 C CA . LEU A 1 91 ? -19.920 -14.336 3.243 1.00 55.25 91 LEU A CA 1
ATOM 692 C C . LEU A 1 91 ? -18.889 -13.225 3.453 1.00 55.25 91 LEU A C 1
ATOM 694 O O . LEU A 1 91 ? -17.727 -13.441 3.132 1.00 55.25 91 LEU A O 1
ATOM 698 N N . TRP A 1 92 ? -19.263 -12.070 4.011 1.00 53.41 92 TRP A N 1
ATOM 699 C CA . TRP A 1 92 ? -18.296 -10.991 4.226 1.00 53.41 92 TRP A CA 1
ATOM 700 C C . TRP A 1 92 ? -17.148 -11.442 5.133 1.00 53.41 92 TRP A C 1
ATOM 702 O O . TRP A 1 92 ? -16.007 -11.096 4.851 1.00 53.41 92 TRP A O 1
ATOM 712 N N . VAL A 1 93 ? -17.400 -12.340 6.101 1.00 55.53 93 VAL A N 1
ATOM 713 C CA . VAL A 1 93 ? -16.372 -12.948 6.975 1.00 55.53 93 VAL A CA 1
ATOM 714 C C . VAL A 1 93 ? -15.249 -13.624 6.177 1.00 55.53 93 VAL A C 1
ATOM 716 O O . VAL A 1 93 ? -14.096 -13.579 6.607 1.00 55.53 93 VAL A O 1
ATOM 719 N N . LEU A 1 94 ? -15.544 -14.186 4.999 1.00 59.88 94 LEU A N 1
ATOM 720 C CA . LEU A 1 94 ? -14.539 -14.805 4.128 1.00 59.88 94 LEU A CA 1
ATOM 721 C C . LEU A 1 94 ? -13.553 -13.783 3.552 1.00 59.88 94 LEU A C 1
ATOM 723 O O . LEU A 1 94 ? -12.392 -14.128 3.372 1.00 59.88 94 LEU A O 1
ATOM 727 N N . ILE A 1 95 ? -13.963 -12.531 3.325 1.00 65.75 95 ILE A N 1
ATOM 728 C CA . ILE A 1 95 ? -13.073 -11.469 2.824 1.00 65.75 95 ILE A CA 1
ATOM 729 C C . ILE A 1 95 ? -12.009 -11.127 3.877 1.00 65.75 95 ILE A C 1
ATOM 731 O O . ILE A 1 95 ? -10.835 -10.973 3.554 1.00 65.75 95 ILE A O 1
ATOM 735 N N . GLY A 1 96 ? -12.386 -11.091 5.158 1.00 62.25 96 GLY A N 1
ATOM 736 C CA . GLY A 1 96 ? -11.450 -10.841 6.263 1.00 62.25 96 GLY A CA 1
ATOM 737 C C . GLY A 1 96 ? -10.517 -12.015 6.540 1.00 62.25 96 GLY A C 1
ATOM 738 O O . GLY A 1 96 ? -9.338 -11.804 6.825 1.00 62.25 96 GLY A O 1
ATOM 739 N N . TRP A 1 97 ? -11.006 -13.252 6.409 1.00 62.09 97 TRP A N 1
ATOM 740 C CA . TRP A 1 97 ? -10.140 -14.435 6.440 1.00 62.09 97 TRP A CA 1
ATOM 741 C C . TRP A 1 97 ? -9.189 -14.468 5.239 1.00 62.09 97 TRP A C 1
ATOM 743 O O . TRP A 1 97 ? -8.000 -14.710 5.423 1.00 62.09 97 TRP A O 1
ATOM 753 N N . GLY A 1 98 ? -9.678 -14.145 4.040 1.00 70.38 98 GLY A N 1
ATOM 754 C CA . GLY A 1 98 ? -8.874 -14.046 2.823 1.00 70.38 98 GLY A CA 1
ATOM 755 C C . GLY A 1 98 ? -7.763 -13.002 2.936 1.00 70.38 98 GLY A C 1
ATOM 756 O O . GLY A 1 98 ? -6.613 -13.313 2.646 1.00 70.38 98 GLY A O 1
ATOM 757 N N . GLY A 1 99 ? -8.071 -11.806 3.449 1.00 68.56 99 GLY A N 1
ATOM 758 C CA . GLY A 1 99 ? -7.070 -10.767 3.709 1.00 68.56 99 GLY A CA 1
ATOM 759 C C . GLY A 1 99 ? -6.022 -11.194 4.742 1.00 68.56 99 GLY A C 1
ATOM 760 O O . GLY A 1 99 ? -4.831 -10.981 4.535 1.00 68.56 99 GLY A O 1
ATOM 761 N N . THR A 1 100 ? -6.439 -11.875 5.816 1.00 69.19 100 THR A N 1
ATOM 762 C CA . THR A 1 100 ? -5.516 -12.369 6.857 1.00 69.19 100 THR A CA 1
ATOM 763 C C . THR A 1 100 ? -4.578 -13.452 6.319 1.00 69.19 100 THR A C 1
ATOM 765 O O . THR A 1 100 ? -3.376 -13.409 6.571 1.00 69.19 100 THR A O 1
ATOM 768 N N . ILE A 1 101 ? -5.109 -14.405 5.548 1.00 76.81 101 ILE A N 1
ATOM 769 C CA . ILE A 1 101 ? -4.316 -15.463 4.908 1.00 76.81 101 ILE A CA 1
ATOM 770 C C . ILE A 1 101 ? -3.367 -14.858 3.868 1.00 76.81 101 ILE A C 1
ATOM 772 O O . ILE A 1 101 ? -2.193 -15.215 3.834 1.00 76.81 101 ILE A O 1
ATOM 776 N N . GLY A 1 102 ? -3.844 -13.905 3.063 1.00 75.25 102 GLY A N 1
ATOM 777 C CA . GLY A 1 102 ? -3.019 -13.185 2.094 1.00 75.25 102 GLY A CA 1
ATOM 778 C C . GLY A 1 102 ? -1.853 -12.455 2.761 1.00 75.25 102 GLY A C 1
ATOM 779 O O . GLY A 1 102 ? -0.706 -12.646 2.363 1.00 75.25 102 GLY A O 1
ATOM 780 N N . ALA A 1 103 ? -2.123 -11.695 3.825 1.00 71.69 103 ALA A N 1
ATOM 781 C CA . ALA A 1 103 ? -1.087 -11.019 4.602 1.00 71.69 103 ALA A CA 1
ATOM 782 C C . ALA A 1 103 ? -0.080 -12.013 5.204 1.00 71.69 103 ALA A C 1
ATOM 784 O O . ALA A 1 103 ? 1.122 -11.770 5.148 1.00 71.69 103 ALA A O 1
ATOM 785 N N . PHE A 1 104 ? -0.548 -13.154 5.719 1.00 78.75 104 PHE A N 1
ATOM 786 C CA . PHE A 1 104 ? 0.314 -14.205 6.264 1.00 78.75 104 PHE A CA 1
ATOM 787 C C . PHE A 1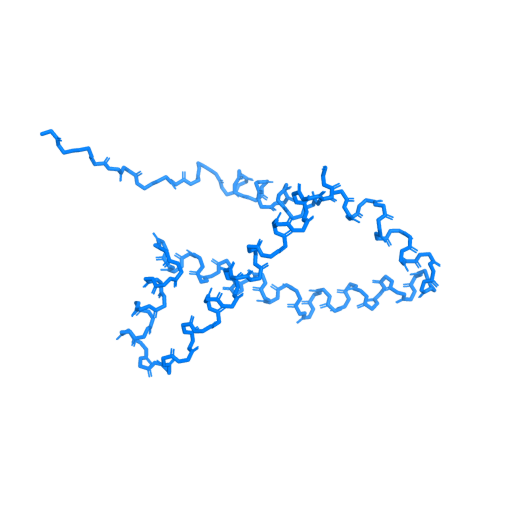 104 ? 1.243 -14.814 5.201 1.00 78.75 104 PHE A C 1
ATOM 789 O O . PHE A 1 104 ? 2.434 -14.988 5.453 1.00 78.75 104 PHE A O 1
ATOM 796 N N . ILE A 1 105 ? 0.730 -15.085 3.997 1.00 81.56 105 ILE A N 1
ATOM 797 C CA . ILE A 1 105 ? 1.526 -15.608 2.875 1.00 81.56 105 ILE A CA 1
ATOM 798 C C . ILE A 1 105 ? 2.565 -14.581 2.419 1.00 81.56 105 ILE A C 1
ATOM 800 O O . ILE A 1 105 ? 3.730 -14.931 2.239 1.00 81.56 105 ILE A O 1
ATOM 804 N N . VAL A 1 106 ? 2.169 -13.312 2.266 1.00 81.38 106 VAL A N 1
ATOM 805 C CA . VAL A 1 106 ? 3.092 -12.232 1.883 1.00 81.38 106 VAL A CA 1
ATOM 806 C C . VAL A 1 106 ? 4.200 -12.087 2.920 1.00 81.38 106 VAL A C 1
ATOM 808 O O . VAL A 1 106 ? 5.367 -12.016 2.543 1.00 81.38 106 VAL A O 1
ATOM 811 N N . LEU A 1 107 ? 3.855 -12.104 4.212 1.00 78.94 107 LEU A N 1
ATOM 812 C CA . LEU A 1 107 ? 4.824 -12.024 5.303 1.00 78.94 107 LEU A CA 1
ATOM 813 C C . LEU A 1 107 ? 5.780 -13.224 5.296 1.00 78.94 107 LEU A C 1
ATOM 815 O O . LEU A 1 107 ? 6.979 -13.044 5.470 1.00 78.94 107 LEU A O 1
ATOM 819 N N . SER A 1 108 ? 5.270 -14.436 5.054 1.00 81.06 108 SER A N 1
ATOM 820 C CA . SER A 1 108 ? 6.086 -15.650 4.961 1.00 81.06 108 SER A CA 1
ATOM 821 C C . SER A 1 108 ? 7.063 -15.597 3.784 1.00 81.06 108 SER A C 1
ATOM 823 O O . SER A 1 108 ? 8.240 -15.885 3.969 1.00 81.06 108 SER A O 1
ATOM 825 N N . TYR A 1 109 ? 6.615 -15.169 2.600 1.00 79.38 109 TYR A N 1
ATOM 826 C CA . TYR A 1 109 ? 7.478 -15.014 1.426 1.00 79.38 109 TYR A CA 1
ATOM 827 C C . TYR A 1 109 ? 8.544 -13.931 1.643 1.00 79.38 109 TYR A C 1
ATOM 829 O O . TYR A 1 109 ? 9.728 -14.172 1.411 1.00 79.38 109 TYR A O 1
ATOM 837 N N . TYR A 1 110 ? 8.146 -12.758 2.150 1.00 68.81 110 TYR A N 1
ATOM 838 C CA . TYR A 1 110 ? 9.082 -11.673 2.454 1.00 68.81 110 TYR A CA 1
ATOM 839 C C . TYR A 1 110 ? 10.071 -12.039 3.564 1.00 68.81 110 TYR A C 1
ATOM 841 O O . TYR A 1 110 ? 11.223 -11.633 3.492 1.00 68.81 110 TYR A O 1
ATOM 849 N N . SER A 1 111 ? 9.654 -12.818 4.566 1.00 73.31 111 SER A N 1
ATOM 850 C CA . SER A 1 111 ? 10.532 -13.272 5.649 1.00 73.31 111 SER A CA 1
ATOM 851 C C . SER A 1 111 ? 11.538 -14.334 5.209 1.00 73.31 111 SER A C 1
ATOM 853 O O . SER A 1 111 ? 12.548 -14.495 5.882 1.00 73.31 111 SER A O 1
ATOM 855 N N . VAL A 1 112 ? 11.250 -15.091 4.147 1.00 76.62 112 VAL A N 1
ATOM 856 C CA . VAL A 1 112 ? 12.149 -16.130 3.614 1.00 76.62 112 VAL A CA 1
ATOM 857 C C . VAL A 1 112 ? 13.162 -15.550 2.627 1.00 76.62 112 VAL A C 1
ATOM 859 O O . VAL A 1 112 ? 14.259 -16.082 2.497 1.00 76.62 112 VAL A O 1
ATOM 862 N N . ILE A 1 113 ? 12.795 -14.482 1.917 1.00 67.75 113 ILE A N 1
ATOM 863 C CA . ILE A 1 113 ? 13.687 -13.776 0.980 1.00 67.75 113 ILE A CA 1
ATOM 864 C C . ILE A 1 113 ? 14.524 -12.694 1.673 1.00 67.75 113 ILE A C 1
ATOM 866 O O . ILE A 1 113 ? 15.514 -12.242 1.097 1.00 67.75 113 ILE A O 1
ATOM 870 N N . GLY A 1 114 ? 14.110 -12.268 2.870 1.00 50.00 114 GLY A N 1
ATOM 871 C CA . GLY A 1 114 ? 14.855 -11.346 3.727 1.00 50.00 114 GLY A CA 1
ATOM 872 C C . GLY A 1 114 ? 16.180 -11.910 4.217 1.00 50.00 114 GLY A C 1
ATOM 873 O O . GLY A 1 114 ? 16.242 -13.1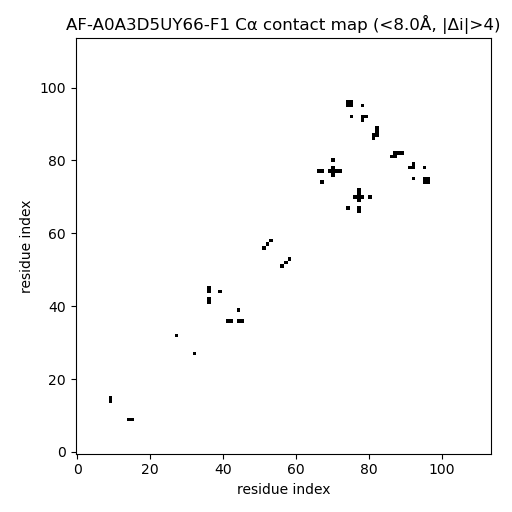26 4.498 1.00 50.00 114 GLY A O 1
#

Radius of gyration: 18.36 Å; Cα contacts (8 Å, |Δi|>4): 35; chains: 1; bounding box: 43×29×62 Å

Sequence (114 aa):
MTISYAPRHWTSRFAFLMAAIGSAVGLGNVWRFPYLAGENGGGAFILIYALTTLAIALPILISEIMLGRMGRQSPINAMRGLIAEHKTLRLWVLIGWGGTIGAFIVLSYYSVIG